Protein AF-A0AA39XIB7-F1 (afdb_monomer_lite)

pLDDT: mean 84.13, std 18.27, range [38.22, 97.38]

Sequence (83 aa):
CAQEILSLFMLAIAAEIKKVGGDTFDRPPTDMATSDRTRVPRTIENTVFRDMAREIVKTGIAYDIPEAYMLIIPAFARYNLLP

Radius of gyration: 14.18 Å; chains: 1; bounding box: 26×40×24 Å

Secondary structure (DSSP, 8-state):
-HHHHHHHHHHHHHHH-S---S-EEEE----------S----EEEEHHHHHHHHHHHHTTSSSSHHHHHHHHHHHHHHTT---

Organism: NCBI:txid314043

Foldseek 3Di:
DLLVVLLVVLLVVLVPDDEDDADKDFDDPDDPPDDDPDPPPRDIDGPVLQVQLVVCCVVVVDVHSVRSCVSNVVSNVVNVHDD

Structure (mmCIF, N/CA/C/O backbone):
data_AF-A0AA39XIB7-F1
#
_entry.id   AF-A0AA39XIB7-F1
#
loop_
_atom_site.group_PDB
_atom_site.id
_atom_site.type_symbol
_atom_site.label_atom_id
_atom_site.label_alt_id
_atom_site.label_comp_id
_atom_site.label_asym_id
_atom_site.label_entity_id
_atom_site.label_seq_id
_atom_site.pdbx_PDB_ins_code
_atom_site.Cartn_x
_atom_site.Cartn_y
_atom_site.Cartn_z
_atom_site.occupancy
_atom_site.B_iso_or_equiv
_atom_site.auth_seq_id
_atom_site.auth_comp_id
_atom_site.auth_asym_id
_atom_site.auth_atom_id
_atom_site.pdbx_PDB_model_num
ATOM 1 N N . CYS A 1 1 ? 15.986 9.390 5.209 1.00 80.38 1 CYS A N 1
ATOM 2 C CA . CYS A 1 1 ? 15.038 10.520 5.111 1.00 80.38 1 CYS A CA 1
ATOM 3 C C . CYS A 1 1 ? 13.739 10.176 4.373 1.00 80.38 1 CYS A C 1
ATOM 5 O O . CYS A 1 1 ? 12.719 10.081 5.035 1.00 80.38 1 CYS A O 1
ATOM 7 N N . ALA A 1 2 ? 13.720 9.985 3.043 1.00 90.56 2 ALA A N 1
ATOM 8 C CA . ALA A 1 2 ? 12.454 9.808 2.302 1.00 90.56 2 ALA A CA 1
ATOM 9 C C . ALA A 1 2 ? 11.664 8.552 2.722 1.00 90.56 2 ALA A C 1
ATOM 11 O O . ALA A 1 2 ? 10.463 8.634 2.964 1.00 90.56 2 ALA A O 1
ATOM 12 N N . GLN A 1 3 ? 12.352 7.418 2.887 1.00 91.94 3 GLN A N 1
ATOM 13 C CA . GLN A 1 3 ? 11.745 6.166 3.351 1.00 91.94 3 GLN A CA 1
ATOM 14 C C . GLN A 1 3 ? 11.195 6.272 4.783 1.00 91.94 3 GLN A C 1
ATOM 16 O O . GLN A 1 3 ? 10.111 5.778 5.060 1.00 91.94 3 GLN A O 1
ATOM 21 N N . GLU A 1 4 ? 11.890 6.962 5.692 1.00 92.88 4 GLU A N 1
ATOM 22 C CA . GLU A 1 4 ? 11.424 7.161 7.075 1.00 92.88 4 GLU A CA 1
ATOM 23 C C . GLU A 1 4 ? 10.170 8.039 7.130 1.00 92.88 4 GLU A C 1
ATOM 25 O O . GLU A 1 4 ? 9.216 7.710 7.834 1.00 92.88 4 GLU A O 1
ATOM 30 N N . ILE A 1 5 ? 10.147 9.129 6.353 1.00 95.12 5 ILE A N 1
ATOM 31 C CA . ILE A 1 5 ? 8.972 10.003 6.231 1.00 95.12 5 ILE A CA 1
ATOM 32 C C . ILE A 1 5 ? 7.793 9.212 5.663 1.00 95.12 5 ILE A C 1
ATOM 34 O O . ILE A 1 5 ? 6.686 9.307 6.188 1.00 95.12 5 ILE A O 1
ATOM 38 N N . LEU A 1 6 ? 8.033 8.400 4.630 1.00 94.38 6 LEU A N 1
ATOM 39 C CA . LEU A 1 6 ? 7.010 7.541 4.048 1.00 94.38 6 LEU A CA 1
ATOM 40 C C . LEU A 1 6 ? 6.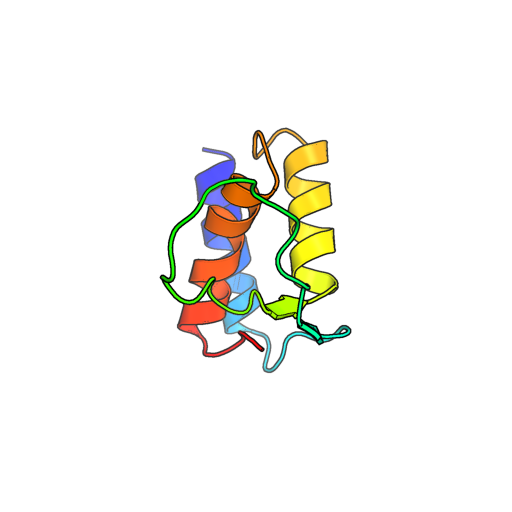466 6.539 5.074 1.00 94.38 6 LEU A C 1
ATOM 42 O O . LEU A 1 6 ? 5.255 6.418 5.207 1.00 94.38 6 LEU A O 1
ATOM 46 N N . SER A 1 7 ? 7.328 5.872 5.840 1.00 91.44 7 SER A N 1
ATOM 47 C CA . SER A 1 7 ? 6.909 4.920 6.876 1.00 91.44 7 SER A CA 1
ATOM 48 C C . SER A 1 7 ? 6.063 5.584 7.969 1.00 91.44 7 SER A C 1
ATOM 50 O O . SER A 1 7 ? 5.048 5.027 8.389 1.00 91.44 7 SER A O 1
ATOM 52 N N . LEU A 1 8 ? 6.428 6.796 8.404 1.00 94.50 8 LEU A N 1
ATOM 53 C CA . LEU A 1 8 ? 5.624 7.579 9.352 1.00 94.50 8 LEU A CA 1
ATOM 54 C C . LEU A 1 8 ? 4.281 8.005 8.749 1.00 94.50 8 LEU A C 1
ATOM 56 O O . LEU A 1 8 ? 3.255 7.948 9.424 1.00 94.50 8 LEU A O 1
ATOM 60 N N . PHE A 1 9 ? 4.270 8.393 7.475 1.00 95.69 9 PHE A N 1
ATOM 61 C CA . PHE A 1 9 ? 3.051 8.749 6.758 1.00 95.69 9 PHE A CA 1
ATOM 62 C C . PHE A 1 9 ? 2.104 7.550 6.603 1.00 95.69 9 PHE A C 1
ATOM 64 O O . PHE A 1 9 ? 0.914 7.668 6.887 1.00 95.69 9 PHE A O 1
ATOM 71 N N . MET A 1 10 ? 2.630 6.376 6.244 1.00 96.19 10 MET A N 1
ATOM 72 C CA . MET A 1 10 ? 1.857 5.131 6.175 1.00 96.19 10 MET A CA 1
ATOM 73 C C . MET A 1 10 ? 1.268 4.767 7.538 1.00 96.19 10 MET A C 1
ATOM 75 O O . MET A 1 10 ? 0.101 4.387 7.623 1.00 96.19 10 MET A O 1
ATOM 79 N N . LEU A 1 11 ? 2.043 4.934 8.613 1.00 95.38 11 LEU A N 1
ATOM 80 C CA . LEU A 1 11 ? 1.572 4.715 9.979 1.00 95.38 11 LEU A CA 1
ATOM 81 C C . LEU A 1 11 ? 0.429 5.667 10.358 1.00 95.38 11 LEU A C 1
ATOM 83 O O . LEU A 1 11 ? -0.532 5.229 10.988 1.00 95.38 11 LEU A O 1
ATOM 87 N N . ALA A 1 12 ? 0.521 6.941 9.968 1.00 96.88 12 ALA A N 1
ATOM 88 C CA . ALA A 1 12 ? -0.525 7.930 10.209 1.00 96.88 12 ALA A CA 1
ATOM 89 C C . ALA A 1 12 ? -1.811 7.603 9.434 1.00 96.88 12 ALA A C 1
ATOM 91 O O . ALA A 1 12 ? -2.892 7.649 10.010 1.00 96.88 12 ALA A O 1
ATOM 92 N N . ILE A 1 13 ? -1.710 7.195 8.163 1.00 95.25 13 ILE A N 1
ATOM 93 C CA . ILE A 1 13 ? -2.876 6.746 7.384 1.00 95.25 13 ILE A CA 1
ATOM 94 C C . ILE A 1 13 ? -3.523 5.525 8.038 1.00 95.25 13 ILE A C 1
ATOM 96 O O . ILE A 1 13 ? -4.738 5.490 8.228 1.00 95.25 13 ILE A O 1
ATOM 100 N N . ALA A 1 14 ? -2.716 4.521 8.383 1.00 95.81 14 ALA A N 1
ATOM 101 C CA . ALA A 1 14 ? -3.205 3.274 8.952 1.00 95.81 14 ALA A CA 1
ATOM 102 C C . ALA A 1 14 ? -3.908 3.480 10.308 1.00 95.81 14 ALA A C 1
ATOM 104 O O . ALA A 1 14 ? -4.804 2.712 10.644 1.00 95.81 14 ALA A O 1
ATOM 105 N N . ALA A 1 15 ? -3.561 4.531 11.057 1.00 96.19 15 ALA A N 1
ATOM 106 C CA . ALA A 1 15 ? -4.232 4.885 12.308 1.00 96.19 15 ALA A CA 1
ATOM 107 C C . ALA A 1 15 ? -5.663 5.426 12.112 1.00 96.19 15 ALA A C 1
ATOM 109 O O . ALA A 1 15 ? -6.499 5.280 13.001 1.00 96.19 15 ALA A O 1
ATOM 110 N N . GLU A 1 16 ? -5.949 6.041 10.962 1.00 97.12 16 GLU A N 1
ATOM 111 C CA . GLU A 1 16 ? -7.202 6.767 10.708 1.00 97.12 16 GLU A CA 1
ATOM 112 C C . GLU A 1 16 ? -8.240 5.946 9.924 1.00 97.12 16 GLU A C 1
ATOM 114 O O . GLU A 1 16 ? -9.419 6.304 9.859 1.00 97.12 16 GLU A O 1
ATOM 119 N N . ILE A 1 17 ? -7.834 4.829 9.314 1.00 95.25 17 ILE A N 1
ATOM 120 C CA . ILE A 1 17 ? -8.724 3.993 8.499 1.00 95.25 17 ILE A CA 1
ATOM 121 C C . ILE A 1 17 ? -9.170 2.729 9.239 1.00 95.25 17 ILE A C 1
ATOM 123 O O . ILE A 1 17 ? -8.471 2.184 10.08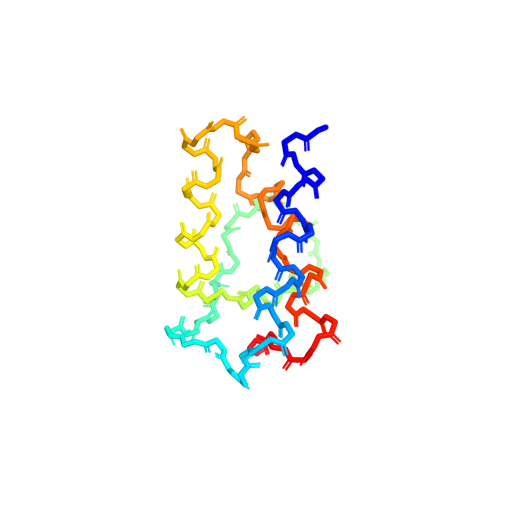5 1.00 95.25 17 ILE A O 1
ATOM 127 N N . LYS A 1 18 ? -10.352 2.217 8.875 1.00 93.62 18 LYS A N 1
ATOM 128 C CA . LYS A 1 18 ? -10.920 0.985 9.459 1.00 93.62 18 LYS A CA 1
ATOM 129 C C . LYS A 1 18 ? -10.708 -0.265 8.610 1.00 93.62 18 LYS A C 1
ATOM 131 O O . LYS A 1 18 ? -10.872 -1.371 9.109 1.00 93.62 18 LYS A O 1
ATOM 136 N N . LYS A 1 19 ? -10.446 -0.091 7.314 1.00 92.75 19 LYS A N 1
ATOM 137 C CA . LYS A 1 19 ? -10.214 -1.178 6.359 1.00 92.75 19 LYS A CA 1
ATOM 138 C C . LYS A 1 19 ? -9.457 -0.665 5.144 1.00 92.75 19 LYS A C 1
ATOM 140 O O . LYS A 1 19 ? -9.672 0.474 4.726 1.00 92.75 19 LYS A O 1
ATOM 145 N N . VAL A 1 20 ? -8.641 -1.530 4.554 1.00 91.81 20 VAL A N 1
ATOM 146 C CA . VAL A 1 20 ? -8.083 -1.324 3.215 1.00 91.81 20 VAL A CA 1
ATOM 147 C C . VAL A 1 20 ? -9.034 -1.965 2.209 1.00 91.81 20 VAL A C 1
ATOM 149 O O . VAL A 1 20 ? -9.514 -3.075 2.419 1.00 91.81 20 VAL A O 1
ATOM 152 N N . GLY A 1 21 ? -9.396 -1.208 1.174 1.00 91.56 21 GLY A N 1
ATOM 153 C CA . GLY A 1 21 ? -10.275 -1.682 0.107 1.00 91.56 21 GLY A CA 1
ATOM 154 C C . GLY A 1 21 ? -9.531 -2.503 -0.947 1.00 91.56 21 GLY A C 1
ATOM 155 O O . GLY A 1 21 ? -8.477 -3.079 -0.686 1.00 91.56 21 GLY A O 1
ATOM 156 N N . GLY A 1 22 ? -10.076 -2.500 -2.163 1.00 90.38 22 GLY A N 1
ATOM 157 C CA . GLY A 1 22 ? -9.525 -3.245 -3.290 1.00 90.38 22 GLY A CA 1
ATOM 158 C C . GLY A 1 22 ? -9.824 -4.735 -3.224 1.00 90.38 22 GLY A C 1
ATOM 159 O O . GLY A 1 22 ? -10.516 -5.216 -2.326 1.00 90.38 22 GLY A O 1
ATOM 160 N N . ASP A 1 23 ? -9.294 -5.444 -4.208 1.00 91.94 23 ASP A N 1
ATOM 161 C CA . ASP A 1 23 ? -9.482 -6.875 -4.331 1.00 91.94 23 ASP A CA 1
ATOM 162 C C . ASP A 1 23 ? -8.272 -7.599 -3.748 1.00 91.94 23 ASP A C 1
ATOM 164 O O . ASP A 1 23 ? -7.123 -7.192 -3.949 1.00 91.94 23 ASP A O 1
ATOM 168 N N . THR A 1 24 ? -8.545 -8.682 -3.032 1.00 91.00 24 THR A N 1
ATOM 169 C CA . THR A 1 24 ? -7.532 -9.544 -2.433 1.00 91.00 24 THR A CA 1
ATOM 170 C C . THR A 1 24 ? -7.585 -10.896 -3.124 1.00 91.00 24 THR A C 1
ATOM 172 O O . THR A 1 24 ? -8.642 -11.523 -3.185 1.00 91.00 24 THR A O 1
ATOM 175 N N . PHE A 1 25 ? -6.444 -11.352 -3.631 1.00 86.06 25 PHE A N 1
ATOM 176 C CA . PHE A 1 25 ? -6.335 -12.623 -4.332 1.00 86.06 25 PHE A CA 1
ATOM 177 C C . PHE A 1 25 ? -5.166 -13.435 -3.789 1.00 86.06 25 PHE A C 1
ATOM 179 O O . PHE A 1 25 ? -4.127 -12.888 -3.413 1.00 86.06 25 PHE A O 1
ATOM 186 N N . ASP A 1 26 ? -5.313 -14.756 -3.814 1.00 81.56 26 ASP A N 1
ATOM 187 C CA . ASP A 1 26 ? -4.177 -15.653 -3.658 1.00 81.56 26 ASP A CA 1
ATOM 188 C C . ASP A 1 26 ? -3.288 -15.516 -4.895 1.00 81.56 26 ASP A C 1
ATOM 190 O O . ASP A 1 26 ? -3.695 -15.847 -6.013 1.00 81.56 26 ASP A O 1
ATOM 194 N N . ARG A 1 27 ? -2.059 -15.031 -4.716 1.00 67.25 27 ARG A N 1
ATOM 195 C CA . ARG A 1 27 ? -1.073 -15.062 -5.787 1.00 67.25 27 ARG A CA 1
ATOM 196 C C . ARG A 1 27 ? -0.633 -16.519 -5.953 1.00 67.25 27 ARG A C 1
ATOM 198 O O . ARG A 1 27 ? -0.140 -17.110 -4.984 1.00 67.25 27 ARG A O 1
ATOM 205 N N . PRO A 1 28 ? -0.808 -17.132 -7.139 1.00 56.16 28 PRO A N 1
ATOM 206 C CA . PRO A 1 28 ? -0.243 -18.449 -7.377 1.00 56.16 28 PRO A CA 1
ATOM 207 C C . PRO A 1 28 ? 1.275 -18.355 -7.174 1.00 56.16 28 PRO A C 1
ATOM 209 O O . PRO A 1 28 ? 1.861 -17.326 -7.530 1.00 56.16 28 PRO A O 1
ATOM 212 N N . PRO A 1 29 ? 1.916 -19.378 -6.582 1.00 54.72 29 PRO A N 1
ATOM 213 C CA . PRO A 1 29 ? 3.361 -19.387 -6.430 1.00 54.72 29 PRO A CA 1
ATOM 214 C C . PRO A 1 29 ? 3.971 -19.279 -7.827 1.00 54.72 29 PRO A C 1
ATOM 216 O O . PRO A 1 29 ? 3.903 -20.216 -8.613 1.00 54.72 29 PRO A O 1
ATOM 219 N N . THR A 1 30 ? 4.490 -18.103 -8.176 1.00 48.81 30 THR A N 1
ATOM 220 C CA . THR A 1 30 ? 5.233 -17.916 -9.421 1.00 48.81 30 THR A CA 1
ATOM 221 C C . THR A 1 30 ? 6.451 -18.821 -9.366 1.00 48.81 30 THR A C 1
ATOM 223 O O . THR A 1 30 ? 7.204 -18.750 -8.396 1.00 48.81 30 THR A O 1
ATOM 226 N N . ASP A 1 31 ? 6.595 -19.668 -10.384 1.00 47.50 31 ASP A N 1
ATOM 227 C CA . ASP A 1 31 ? 7.642 -20.670 -10.559 1.00 47.50 31 ASP A CA 1
ATOM 228 C C . ASP A 1 31 ? 9.031 -20.151 -10.158 1.00 47.50 31 ASP A C 1
ATOM 230 O O . ASP A 1 31 ? 9.766 -19.571 -10.957 1.00 47.50 31 ASP A O 1
ATOM 234 N N . MET A 1 32 ? 9.428 -20.401 -8.911 1.00 44.19 32 MET A N 1
ATOM 235 C CA . MET A 1 32 ? 10.835 -20.539 -8.578 1.00 44.19 32 MET A CA 1
ATOM 236 C C . MET A 1 32 ? 11.161 -22.012 -8.741 1.00 44.19 32 MET A C 1
ATOM 238 O O . MET A 1 32 ? 10.813 -22.854 -7.916 1.00 44.19 32 MET A O 1
ATOM 242 N N . ALA A 1 33 ? 11.808 -22.310 -9.863 1.00 45.34 33 ALA A N 1
ATOM 243 C CA . ALA A 1 33 ? 12.539 -23.540 -10.059 1.00 45.34 33 ALA A CA 1
ATOM 244 C C . ALA A 1 33 ? 13.528 -23.716 -8.903 1.00 45.34 33 ALA A C 1
ATOM 246 O O . ALA A 1 33 ? 14.613 -23.149 -8.923 1.00 45.34 33 ALA A O 1
ATOM 247 N N . THR A 1 34 ? 13.158 -24.478 -7.883 1.00 43.31 34 THR A N 1
ATOM 248 C CA . THR A 1 34 ? 14.060 -25.401 -7.196 1.00 43.31 34 THR A CA 1
ATOM 249 C C . THR A 1 34 ? 13.260 -26.274 -6.248 1.00 43.31 34 THR A C 1
ATOM 251 O O . THR A 1 34 ? 12.407 -25.836 -5.486 1.00 43.31 34 THR A O 1
ATOM 254 N N . SER A 1 35 ? 13.549 -27.558 -6.367 1.00 45.91 35 SER A N 1
ATOM 255 C CA . SER A 1 35 ? 13.174 -28.633 -5.475 1.00 45.91 35 SER A CA 1
ATOM 256 C C . SER A 1 35 ? 13.358 -28.264 -4.003 1.00 45.91 35 SER A C 1
ATOM 258 O O . SER A 1 35 ? 14.464 -28.374 -3.487 1.00 45.91 35 SER A O 1
ATOM 260 N N . ASP A 1 36 ? 12.281 -27.919 -3.307 1.00 38.22 36 ASP A N 1
ATOM 261 C CA . ASP A 1 36 ? 12.151 -28.300 -1.907 1.00 38.22 36 ASP A CA 1
ATOM 262 C C . ASP A 1 36 ? 10.688 -28.286 -1.458 1.00 38.22 36 ASP A C 1
ATOM 264 O O . ASP A 1 36 ? 9.909 -27.398 -1.798 1.00 38.22 36 ASP A O 1
ATOM 268 N N . ARG A 1 37 ? 10.276 -29.313 -0.712 1.00 40.97 37 ARG A N 1
ATOM 269 C CA . ARG A 1 37 ? 8.886 -29.521 -0.253 1.00 40.97 37 ARG A CA 1
ATOM 270 C C . ARG A 1 37 ? 8.523 -28.650 0.955 1.00 40.97 37 ARG A C 1
ATOM 272 O O . ARG A 1 37 ? 7.707 -29.037 1.792 1.00 40.97 37 ARG A O 1
ATOM 279 N N . THR A 1 38 ? 9.095 -27.463 1.059 1.00 44.31 38 THR A N 1
ATOM 280 C CA . THR A 1 38 ? 8.700 -26.452 2.035 1.00 44.31 38 THR A CA 1
ATOM 281 C C . THR A 1 38 ? 7.526 -25.690 1.442 1.00 44.31 38 THR A C 1
ATOM 283 O O . THR A 1 38 ? 7.666 -25.041 0.412 1.00 44.31 38 THR A O 1
ATOM 286 N N . ARG A 1 39 ? 6.339 -25.821 2.053 1.00 42.53 39 ARG A N 1
ATOM 287 C CA . ARG A 1 39 ? 5.115 -25.084 1.687 1.00 42.53 39 ARG A CA 1
ATOM 288 C C . ARG A 1 39 ? 5.469 -23.640 1.320 1.00 42.53 39 ARG A C 1
ATOM 290 O O . ARG A 1 39 ? 5.740 -22.845 2.216 1.00 42.53 39 ARG A O 1
ATOM 297 N N . VAL A 1 40 ? 5.461 -23.315 0.027 1.00 46.66 40 VAL A N 1
ATOM 298 C CA . VAL A 1 40 ? 5.591 -21.929 -0.426 1.00 46.66 40 VAL A CA 1
ATOM 299 C C . VAL A 1 40 ? 4.448 -21.165 0.246 1.00 46.66 40 VAL A C 1
ATOM 301 O O . VAL A 1 40 ? 3.295 -21.596 0.110 1.00 46.66 40 VAL A O 1
ATOM 304 N N . PRO A 1 41 ? 4.721 -20.116 1.045 1.00 51.34 41 PRO A N 1
ATOM 305 C CA . PRO A 1 41 ? 3.665 -19.378 1.716 1.00 51.34 41 PRO A CA 1
ATOM 306 C C . PRO A 1 41 ? 2.699 -18.864 0.653 1.00 51.34 41 PRO A C 1
ATOM 308 O O . PRO A 1 41 ? 3.128 -18.203 -0.297 1.00 51.34 41 PRO A O 1
ATOM 311 N N . ARG A 1 42 ? 1.405 -19.184 0.790 1.00 54.16 42 ARG A N 1
ATOM 312 C CA . ARG A 1 42 ? 0.364 -18.559 -0.031 1.00 54.16 42 ARG A CA 1
ATOM 313 C C . ARG A 1 42 ? 0.532 -17.055 0.119 1.00 54.16 42 ARG A C 1
ATOM 315 O O . ARG A 1 42 ? 0.404 -16.529 1.223 1.00 54.16 42 ARG A O 1
ATOM 322 N N . THR A 1 43 ? 0.924 -16.395 -0.961 1.00 72.94 43 THR A N 1
ATOM 323 C CA . THR A 1 43 ? 1.177 -14.961 -0.941 1.00 72.94 43 THR A CA 1
ATOM 324 C C . THR A 1 43 ? -0.151 -14.297 -1.251 1.00 72.94 43 THR A C 1
ATOM 326 O O . THR A 1 43 ? -0.602 -14.306 -2.390 1.00 72.94 43 THR A O 1
ATOM 329 N N . ILE A 1 44 ? -0.823 -13.798 -0.221 1.00 80.94 44 ILE A N 1
ATOM 330 C CA . ILE A 1 44 ? -2.040 -13.008 -0.391 1.00 80.94 44 ILE A CA 1
ATOM 331 C C . ILE A 1 44 ? -1.612 -11.635 -0.923 1.00 80.94 44 ILE A C 1
ATOM 333 O O . ILE A 1 44 ? -0.747 -10.985 -0.334 1.00 80.94 44 ILE A O 1
ATOM 337 N N . GLU A 1 45 ? -2.178 -11.201 -2.048 1.00 85.12 45 GLU A N 1
ATOM 338 C CA . GLU A 1 45 ? -1.908 -9.892 -2.646 1.00 85.12 45 GLU A CA 1
ATOM 339 C C . GLU A 1 45 ? -3.198 -9.067 -2.689 1.00 85.12 45 GLU A C 1
ATOM 341 O O . GLU A 1 45 ? -4.235 -9.547 -3.141 1.00 85.12 45 GLU A O 1
ATOM 346 N N . ASN A 1 46 ? -3.125 -7.811 -2.244 1.00 93.25 46 ASN A N 1
ATOM 347 C CA . ASN A 1 46 ? -4.215 -6.843 -2.352 1.00 93.25 46 ASN A CA 1
ATOM 348 C C . ASN A 1 46 ? -3.856 -5.760 -3.376 1.00 93.25 46 ASN A C 1
ATOM 350 O O . ASN A 1 46 ? -2.719 -5.272 -3.406 1.00 93.25 46 ASN A O 1
ATOM 354 N N . THR A 1 47 ? -4.824 -5.371 -4.207 1.00 94.19 47 THR A N 1
ATOM 355 C CA . THR A 1 47 ? -4.591 -4.422 -5.304 1.00 94.19 47 THR A CA 1
ATOM 356 C C . THR A 1 47 ? -4.117 -3.053 -4.821 1.00 94.19 47 THR A C 1
ATOM 358 O O . THR A 1 47 ? -3.212 -2.493 -5.433 1.00 94.19 47 THR A O 1
ATOM 361 N N . VAL A 1 48 ? -4.62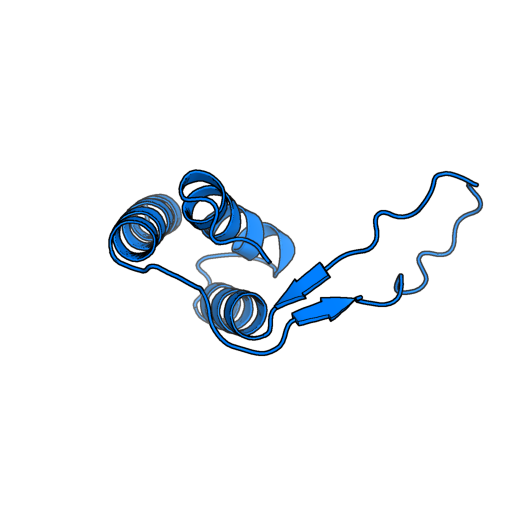7 -2.551 -3.691 1.00 95.00 48 VAL A N 1
ATOM 362 C CA . VAL A 1 48 ? -4.227 -1.249 -3.133 1.00 95.00 48 VAL A CA 1
ATOM 363 C C . VAL A 1 48 ? -2.774 -1.282 -2.667 1.00 95.00 48 VAL A C 1
ATOM 365 O O . VAL A 1 48 ? -2.007 -0.380 -2.999 1.00 95.00 48 VAL A O 1
ATOM 368 N N . PHE A 1 49 ? -2.359 -2.329 -1.946 1.00 94.81 49 PHE A N 1
ATOM 369 C CA . PHE A 1 49 ? -0.960 -2.462 -1.524 1.00 94.81 49 PHE A CA 1
ATOM 370 C C . PHE A 1 49 ? -0.014 -2.574 -2.718 1.00 94.81 49 PHE A C 1
ATOM 372 O O . PHE A 1 49 ? 1.043 -1.943 -2.718 1.00 94.81 49 PHE A O 1
ATOM 379 N N . ARG A 1 50 ? -0.403 -3.320 -3.755 1.00 94.19 50 ARG A N 1
ATOM 380 C CA . ARG A 1 50 ? 0.386 -3.442 -4.982 1.00 94.19 50 ARG A CA 1
ATOM 381 C C . ARG A 1 50 ? 0.524 -2.111 -5.714 1.00 94.19 50 ARG A C 1
ATOM 383 O O . ARG A 1 50 ? 1.616 -1.782 -6.175 1.00 94.19 50 ARG A O 1
ATOM 390 N N . ASP A 1 51 ? -0.561 -1.356 -5.836 1.00 96.12 51 ASP A N 1
ATOM 391 C CA . ASP A 1 51 ? -0.551 -0.077 -6.544 1.00 96.12 51 ASP A CA 1
ATOM 392 C C . ASP A 1 51 ? 0.250 0.978 -5.766 1.00 96.12 51 ASP A C 1
ATOM 394 O O . ASP A 1 51 ? 1.059 1.689 -6.363 1.00 96.12 51 ASP A O 1
ATOM 398 N N . MET A 1 52 ? 0.145 1.000 -4.431 1.00 94.94 52 MET A N 1
ATOM 399 C CA . MET A 1 52 ? 1.031 1.809 -3.586 1.00 94.94 52 MET A CA 1
ATOM 400 C C . MET A 1 52 ? 2.503 1.424 -3.777 1.00 94.94 52 MET A C 1
ATOM 402 O O . MET A 1 52 ? 3.340 2.300 -3.993 1.00 94.94 52 MET A O 1
ATOM 406 N N . ALA A 1 53 ? 2.827 0.127 -3.752 1.00 95.44 53 ALA A N 1
ATOM 407 C CA . ALA A 1 53 ? 4.196 -0.344 -3.945 1.00 95.44 53 ALA A CA 1
ATOM 408 C C . ALA A 1 53 ? 4.757 0.083 -5.313 1.00 95.44 53 ALA A C 1
ATOM 410 O O . ALA A 1 53 ? 5.892 0.548 -5.400 1.00 95.44 53 ALA A O 1
ATOM 411 N N . ARG A 1 54 ? 3.948 0.002 -6.379 1.00 96.81 54 ARG A N 1
ATOM 412 C CA . ARG A 1 54 ? 4.332 0.450 -7.728 1.00 96.81 54 ARG A CA 1
ATOM 413 C C . ARG A 1 54 ? 4.649 1.939 -7.787 1.00 96.81 54 ARG A C 1
ATOM 415 O O . ARG A 1 54 ? 5.652 2.305 -8.393 1.00 96.81 54 ARG A O 1
ATOM 422 N N . GLU A 1 55 ? 3.839 2.793 -7.166 1.00 97.38 55 GLU A N 1
ATOM 423 C CA . GLU A 1 55 ? 4.101 4.239 -7.167 1.00 97.38 55 GLU A CA 1
ATOM 424 C C . GLU A 1 55 ? 5.328 4.607 -6.311 1.00 97.38 55 GLU A C 1
ATOM 426 O O . GLU A 1 55 ? 6.116 5.469 -6.704 1.00 97.38 55 GLU A O 1
ATOM 431 N N . ILE A 1 56 ? 5.576 3.910 -5.198 1.00 95.25 56 ILE A N 1
ATOM 432 C CA . ILE A 1 56 ? 6.797 4.090 -4.386 1.00 95.25 56 ILE A CA 1
ATOM 433 C C . ILE A 1 56 ? 8.057 3.726 -5.188 1.00 95.25 56 ILE A C 1
ATOM 435 O O . ILE A 1 56 ? 9.044 4.462 -5.154 1.00 95.25 56 ILE A O 1
ATOM 439 N N . VAL A 1 57 ? 8.023 2.627 -5.949 1.00 96.69 57 VAL A N 1
ATOM 440 C CA . VAL A 1 57 ? 9.144 2.235 -6.822 1.00 96.69 57 VAL A CA 1
ATOM 441 C C . VAL A 1 57 ? 9.328 3.235 -7.960 1.00 96.69 57 VAL A C 1
ATOM 443 O O . VAL A 1 57 ? 10.432 3.704 -8.218 1.00 96.69 57 VAL A O 1
ATOM 446 N N . LYS A 1 58 ? 8.237 3.625 -8.623 1.00 96.81 58 LYS A N 1
ATOM 447 C CA . LYS A 1 58 ? 8.256 4.586 -9.736 1.00 96.81 58 LYS A CA 1
ATOM 448 C C . LYS A 1 58 ? 8.792 5.961 -9.331 1.00 96.81 58 LYS A C 1
ATOM 450 O O . LYS A 1 58 ? 9.413 6.634 -10.148 1.00 96.81 58 LYS A O 1
ATOM 455 N N . THR A 1 59 ? 8.560 6.378 -8.088 1.00 94.94 59 THR A N 1
ATOM 456 C CA . THR A 1 59 ? 9.106 7.624 -7.522 1.00 94.94 59 THR A CA 1
ATOM 457 C C . THR A 1 59 ? 10.555 7.491 -7.043 1.00 94.94 59 THR A C 1
ATOM 459 O O . THR A 1 59 ? 11.161 8.493 -6.671 1.00 94.94 59 THR A O 1
ATOM 462 N N . GLY A 1 60 ? 11.129 6.283 -7.073 1.00 95.38 60 GLY A N 1
ATOM 463 C CA . GLY A 1 60 ? 12.504 6.008 -6.658 1.00 95.38 60 GLY A CA 1
ATOM 464 C C . GLY A 1 60 ? 12.709 5.984 -5.142 1.00 95.38 60 GLY A C 1
ATOM 465 O O . GLY A 1 60 ? 13.848 6.040 -4.687 1.00 95.38 60 GLY A O 1
ATOM 466 N N . ILE A 1 61 ? 11.631 5.924 -4.348 1.00 94.88 61 ILE A N 1
ATOM 467 C CA . ILE A 1 61 ? 11.724 5.823 -2.882 1.00 94.88 61 ILE A CA 1
ATOM 468 C C . ILE A 1 61 ? 12.134 4.403 -2.460 1.00 94.88 61 ILE A C 1
ATOM 470 O O . ILE A 1 61 ? 12.835 4.241 -1.462 1.00 94.88 61 ILE A O 1
ATOM 474 N N . ALA A 1 62 ? 11.720 3.393 -3.226 1.00 94.25 62 ALA A N 1
ATOM 475 C CA . ALA A 1 62 ? 12.182 2.012 -3.114 1.00 94.25 62 ALA A CA 1
ATOM 476 C C . ALA A 1 62 ? 12.774 1.549 -4.452 1.00 94.25 62 ALA A C 1
ATOM 478 O O . ALA A 1 62 ? 12.359 2.018 -5.514 1.00 94.25 62 ALA A O 1
ATOM 479 N N . TYR A 1 63 ? 13.728 0.625 -4.399 1.00 93.31 63 TYR A N 1
ATOM 480 C CA . TYR A 1 63 ? 14.373 0.017 -5.556 1.00 93.31 63 TYR A CA 1
ATOM 481 C C . TYR A 1 63 ? 13.462 -0.999 -6.253 1.00 93.31 63 TYR A C 1
ATOM 483 O O . TYR A 1 63 ? 13.428 -1.067 -7.482 1.00 93.31 63 TYR A O 1
ATOM 491 N N . ASP A 1 64 ? 12.694 -1.771 -5.479 1.00 92.00 64 ASP A N 1
ATOM 492 C CA . ASP A 1 64 ? 11.792 -2.797 -5.991 1.00 92.00 64 ASP A CA 1
ATOM 493 C C . ASP A 1 64 ? 10.501 -2.953 -5.162 1.00 92.00 64 ASP A C 1
ATOM 495 O O . ASP A 1 64 ? 10.280 -2.297 -4.141 1.00 92.00 64 ASP A O 1
ATOM 499 N N . ILE A 1 65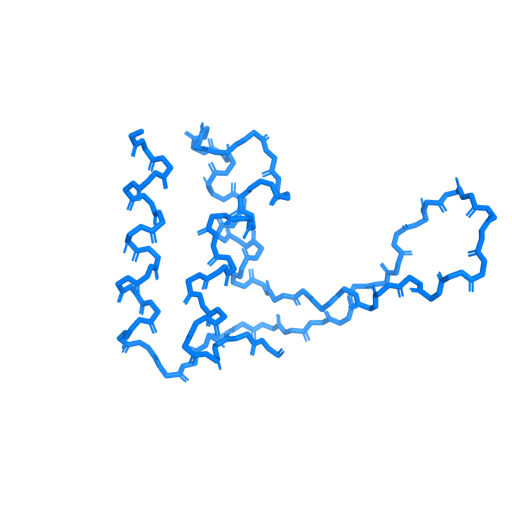 ? 9.588 -3.795 -5.658 1.00 90.75 65 ILE A N 1
ATOM 500 C CA . ILE A 1 65 ? 8.283 -4.037 -5.026 1.00 90.75 65 ILE A CA 1
ATOM 501 C C . ILE A 1 65 ? 8.421 -4.674 -3.629 1.00 90.75 65 ILE A C 1
ATOM 503 O O . ILE A 1 65 ? 7.726 -4.214 -2.722 1.00 90.75 65 ILE A O 1
ATOM 507 N N . PRO A 1 66 ? 9.275 -5.698 -3.409 1.00 91.81 66 PRO A N 1
ATOM 508 C CA . PRO A 1 66 ? 9.550 -6.208 -2.066 1.00 91.81 66 PRO A CA 1
ATOM 509 C C . PRO A 1 66 ? 9.996 -5.132 -1.070 1.00 91.81 66 PRO A C 1
ATOM 511 O O . PRO A 1 66 ? 9.438 -5.063 0.026 1.00 91.81 66 PRO A O 1
ATOM 514 N N . GLU A 1 67 ? 10.937 -4.262 -1.443 1.00 91.12 67 GLU A N 1
ATOM 515 C CA . GLU A 1 67 ? 11.384 -3.160 -0.589 1.00 91.12 67 GLU A CA 1
ATOM 516 C C . GLU A 1 67 ? 10.240 -2.175 -0.320 1.00 91.12 67 GLU A C 1
ATOM 518 O O . GLU A 1 67 ? 10.006 -1.791 0.826 1.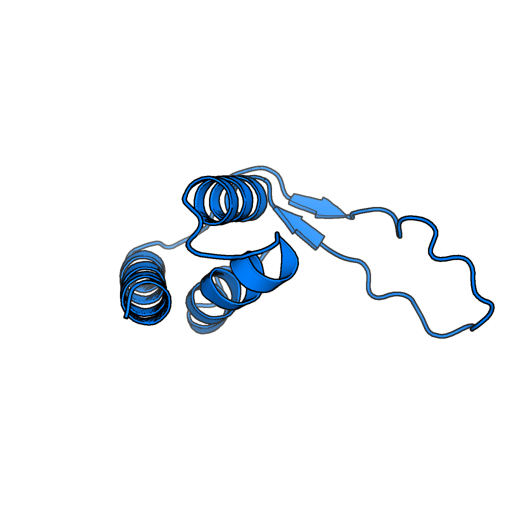00 91.12 67 GLU A O 1
ATOM 523 N N . ALA A 1 68 ? 9.448 -1.826 -1.337 1.00 94.00 68 ALA A N 1
ATOM 524 C CA . ALA A 1 68 ? 8.277 -0.977 -1.142 1.00 94.00 68 ALA A CA 1
ATOM 525 C C . ALA A 1 68 ? 7.261 -1.601 -0.164 1.00 94.00 68 ALA A C 1
ATOM 527 O O . ALA A 1 68 ? 6.704 -0.899 0.683 1.00 94.00 68 ALA A O 1
ATOM 528 N N . TYR A 1 69 ? 7.055 -2.921 -0.206 1.00 93.62 69 TYR A N 1
ATOM 529 C CA . TYR A 1 69 ? 6.217 -3.613 0.775 1.00 93.62 69 TYR A CA 1
ATOM 530 C C . TYR A 1 69 ? 6.791 -3.563 2.193 1.00 93.62 69 TYR A C 1
ATOM 532 O O . TYR A 1 69 ? 6.011 -3.448 3.138 1.00 93.62 69 TYR A O 1
ATOM 540 N N . MET A 1 70 ? 8.114 -3.579 2.370 1.00 92.69 70 MET A N 1
ATOM 541 C CA . MET A 1 70 ? 8.727 -3.395 3.693 1.00 92.69 70 MET A CA 1
ATOM 542 C C . MET A 1 70 ? 8.425 -2.016 4.297 1.00 92.69 70 MET A C 1
ATOM 544 O O . MET A 1 70 ? 8.388 -1.889 5.519 1.00 92.69 70 MET A O 1
ATOM 548 N N . LEU A 1 71 ? 8.164 -1.003 3.466 1.00 93.69 71 LEU A N 1
ATOM 549 C CA . LEU A 1 71 ? 7.783 0.344 3.908 1.00 93.69 71 LEU A CA 1
ATOM 550 C C . LEU A 1 71 ? 6.276 0.470 4.195 1.00 93.69 71 LEU A C 1
ATOM 552 O O . LEU A 1 71 ? 5.872 1.241 5.062 1.00 93.69 71 LEU A O 1
ATOM 556 N N . ILE A 1 72 ? 5.439 -0.290 3.482 1.00 94.19 72 ILE A N 1
ATOM 557 C CA . ILE A 1 72 ? 3.974 -0.230 3.606 1.00 94.19 72 ILE A CA 1
ATOM 558 C C . ILE A 1 72 ? 3.464 -1.186 4.692 1.00 94.19 72 ILE A C 1
ATOM 560 O O . ILE A 1 72 ? 2.810 -0.768 5.646 1.00 94.19 72 ILE A O 1
ATOM 564 N N . ILE A 1 73 ? 3.735 -2.485 4.547 1.00 94.00 73 ILE A N 1
ATOM 565 C CA . ILE A 1 73 ? 3.041 -3.561 5.270 1.00 94.00 73 ILE A CA 1
ATOM 566 C C . ILE A 1 73 ? 3.133 -3.429 6.797 1.00 94.00 73 ILE A C 1
ATOM 568 O O . ILE A 1 73 ? 2.094 -3.591 7.441 1.00 94.00 73 ILE A O 1
ATOM 572 N N . PRO A 1 74 ? 4.282 -3.086 7.416 1.00 94.81 74 PRO A N 1
ATOM 573 C CA . PRO A 1 74 ? 4.365 -2.977 8.874 1.00 94.81 74 PRO A CA 1
ATOM 574 C C . PRO A 1 74 ? 3.394 -1.955 9.480 1.00 94.81 74 PRO A C 1
ATOM 576 O O . PRO A 1 74 ? 2.849 -2.193 10.561 1.00 94.81 74 PRO A O 1
ATOM 579 N N . ALA A 1 75 ? 3.136 -0.841 8.785 1.00 94.50 75 ALA A N 1
ATOM 580 C CA . ALA A 1 75 ? 2.206 0.185 9.247 1.00 94.50 75 ALA A CA 1
ATOM 581 C C . ALA A 1 75 ? 0.765 -0.342 9.307 1.00 94.50 75 ALA A C 1
ATOM 583 O O . ALA A 1 75 ? 0.093 -0.189 10.324 1.00 94.50 75 ALA A O 1
ATOM 584 N N . PHE A 1 76 ? 0.309 -1.022 8.254 1.00 95.12 76 PHE A N 1
ATOM 585 C CA . PHE A 1 76 ? -1.048 -1.575 8.180 1.00 95.12 76 PHE A CA 1
ATOM 586 C C . PHE A 1 76 ? -1.209 -2.834 9.047 1.00 95.12 76 PHE A C 1
ATOM 588 O O . PHE A 1 76 ? -2.252 -3.021 9.674 1.00 95.12 76 PHE A O 1
ATOM 595 N N . ALA A 1 77 ? -0.160 -3.654 9.172 1.00 94.00 77 ALA A N 1
ATOM 596 C CA . ALA A 1 77 ? -0.121 -4.801 10.081 1.00 94.00 77 ALA A CA 1
ATOM 597 C C . ALA A 1 77 ? -0.351 -4.390 11.537 1.00 94.00 77 ALA A C 1
ATOM 599 O O . ALA A 1 77 ? -1.125 -5.030 12.245 1.00 94.00 77 ALA A O 1
ATOM 600 N N . ARG A 1 78 ? 0.267 -3.283 11.972 1.00 95.19 78 ARG A N 1
ATOM 601 C CA . ARG A 1 78 ? 0.137 -2.765 13.340 1.00 95.19 78 ARG A CA 1
ATOM 602 C C . ARG A 1 78 ? -1.313 -2.476 13.743 1.00 95.19 78 ARG A C 1
ATOM 604 O O . ARG A 1 78 ? -1.638 -2.591 14.921 1.00 95.19 78 ARG A O 1
ATOM 611 N N . TYR A 1 79 ? -2.166 -2.116 12.788 1.00 94.44 79 TYR A N 1
ATOM 612 C CA . TYR A 1 79 ? -3.576 -1.795 13.021 1.00 94.44 79 TYR A CA 1
ATOM 613 C C . TYR A 1 79 ? -4.539 -2.908 12.572 1.00 94.44 79 TYR A C 1
ATOM 615 O O . TYR A 1 79 ? -5.740 -2.673 12.492 1.00 94.44 79 TYR A O 1
ATOM 623 N N . ASN A 1 80 ? -4.042 -4.127 12.316 1.00 93.38 80 ASN A N 1
ATOM 624 C CA . ASN A 1 80 ? -4.831 -5.267 11.821 1.00 93.38 80 ASN A CA 1
ATOM 625 C C . ASN A 1 80 ? -5.582 -4.965 10.510 1.00 93.38 80 ASN A C 1
ATOM 627 O O . ASN A 1 80 ? -6.718 -5.391 10.317 1.00 93.38 80 ASN A O 1
ATOM 631 N N . LEU A 1 81 ? -4.942 -4.211 9.613 1.00 92.75 81 LEU A N 1
ATOM 632 C CA . LEU A 1 81 ? -5.500 -3.800 8.321 1.00 92.75 81 LEU A CA 1
ATOM 633 C C . LEU A 1 81 ? -4.973 -4.633 7.143 1.00 92.75 81 LEU A C 1
ATOM 635 O O . LEU A 1 81 ? -5.148 -4.239 5.988 1.00 92.75 81 L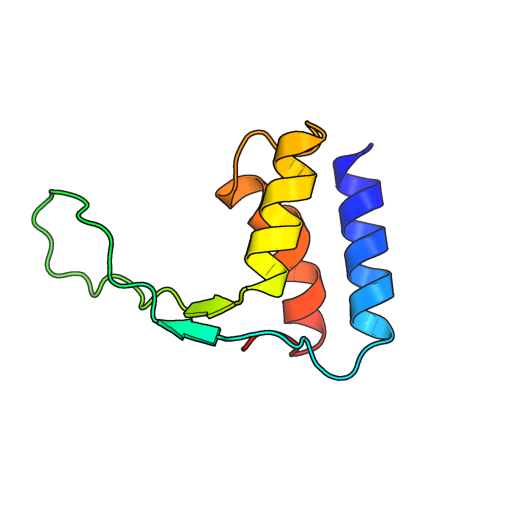EU A O 1
ATOM 639 N N . LEU A 1 82 ? -4.296 -5.749 7.423 1.00 90.19 82 LEU A N 1
ATOM 640 C CA . LEU A 1 82 ? -3.930 -6.711 6.387 1.00 90.19 82 LEU A CA 1
ATOM 641 C C . LEU A 1 82 ? -5.133 -7.603 6.038 1.00 90.19 82 LEU A C 1
ATOM 643 O O . LEU A 1 82 ? -5.983 -7.811 6.907 1.00 90.19 82 LEU A O 1
ATOM 647 N N . PRO A 1 83 ? -5.219 -8.089 4.789 1.00 80.56 83 PRO A N 1
ATOM 648 C CA . PRO A 1 83 ? -6.319 -8.930 4.332 1.00 80.56 83 PRO A CA 1
ATOM 649 C C . PRO A 1 83 ? -6.311 -10.325 4.962 1.00 80.56 83 PRO A C 1
ATOM 651 O O . PRO A 1 83 ? -5.216 -10.800 5.349 1.00 80.56 83 PRO A O 1
#